Protein AF-A0A174AB07-F1 (afdb_monomer_lite)

pLDDT: mean 71.94, std 14.85, range [32.84, 89.75]

Sequence (82 aa):
MRLDKILNAVIPGMYDTPCKIAIFTNGRKIKVFEKTCFRSLDFNTPVPQNWVRNYNLEKFKSPRAVEALLRKDGLLKEHEHE

Foldseek 3Di:
DAWDDKAWWFDVVPVRFIWIWIWDDPQQDIWIWIQTDGPPPDPPDPDRPRPTPTDPVNVDNDPVSVVVVCVVNRGHDDPPPD

Secondary structure (DSSP, 8-state):
-EEEEEEEEEEGGGTTEEEEEEEEE-SS-EEEEEEE----SSTT-------------TT-SSHHHHHHHHHHTT-S------

Radius of gyration: 13.89 Å; chains: 1; bounding box: 24×31×37 Å

Structure (mmCIF, N/CA/C/O backbone):
data_AF-A0A174AB07-F1
#
_entry.id   AF-A0A174AB07-F1
#
loop_
_atom_site.group_PDB
_atom_site.id
_atom_site.type_symbol
_atom_site.label_atom_id
_atom_site.label_alt_id
_atom_site.label_comp_id
_atom_site.label_asym_id
_atom_site.label_entity_id
_atom_site.label_seq_id
_atom_site.pdbx_PDB_ins_code
_atom_site.Cartn_x
_atom_site.Cartn_y
_atom_site.Cartn_z
_atom_site.occupancy
_atom_site.B_iso_or_equiv
_atom_site.auth_seq_id
_atom_site.auth_comp_id
_atom_site.auth_asym_id
_atom_site.auth_atom_id
_atom_site.pdbx_PDB_model_num
ATOM 1 N N . MET A 1 1 ? -9.358 -8.381 11.841 1.00 80.69 1 MET A N 1
ATOM 2 C CA . MET A 1 1 ? -9.341 -7.133 11.036 1.00 80.69 1 MET A CA 1
ATOM 3 C C . MET A 1 1 ? -10.119 -7.397 9.764 1.00 80.69 1 MET A C 1
ATOM 5 O O . MET A 1 1 ? -10.161 -8.550 9.354 1.00 80.69 1 MET A O 1
ATOM 9 N N . ARG A 1 2 ? -10.756 -6.378 9.188 1.00 87.75 2 ARG A N 1
ATOM 10 C CA . ARG A 1 2 ? -11.526 -6.490 7.943 1.00 87.75 2 ARG A CA 1
ATOM 11 C C . ARG A 1 2 ? -10.757 -5.818 6.812 1.00 87.75 2 ARG A C 1
ATOM 13 O O . ARG A 1 2 ? -10.001 -4.887 7.082 1.00 87.75 2 ARG A O 1
ATOM 20 N N . LEU A 1 3 ? -10.918 -6.324 5.591 1.00 89.12 3 LEU A N 1
ATOM 21 C CA . LEU A 1 3 ? -10.406 -5.657 4.398 1.00 89.12 3 LEU A CA 1
ATOM 22 C C . LEU A 1 3 ? -11.173 -4.343 4.227 1.00 89.12 3 LEU A C 1
ATOM 24 O O . LEU A 1 3 ? -12.400 -4.349 4.228 1.00 89.12 3 LEU A O 1
ATOM 28 N N . ASP A 1 4 ? -10.439 -3.245 4.127 1.00 89.75 4 ASP A N 1
ATOM 29 C CA . ASP A 1 4 ? -10.978 -1.899 3.935 1.00 89.75 4 ASP A CA 1
ATOM 30 C C . ASP A 1 4 ? -10.937 -1.515 2.459 1.00 89.75 4 ASP A C 1
ATOM 32 O O . ASP A 1 4 ? -11.954 -1.146 1.877 1.00 89.75 4 ASP A O 1
ATOM 36 N N . LYS A 1 5 ? -9.767 -1.673 1.826 1.00 89.00 5 LYS A N 1
ATOM 37 C CA . LYS A 1 5 ? -9.571 -1.319 0.420 1.00 89.00 5 LYS A CA 1
ATOM 38 C C . LYS A 1 5 ? -8.441 -2.120 -0.221 1.00 89.00 5 LYS A C 1
ATOM 40 O O . LYS A 1 5 ? -7.488 -2.516 0.451 1.00 89.00 5 LYS A O 1
ATOM 45 N N . ILE A 1 6 ? -8.543 -2.315 -1.534 1.00 87.94 6 ILE A N 1
ATOM 46 C CA . ILE A 1 6 ? -7.442 -2.756 -2.395 1.00 87.94 6 ILE A CA 1
ATOM 47 C C . ILE A 1 6 ? -7.129 -1.624 -3.372 1.00 87.94 6 ILE A C 1
ATOM 49 O O . ILE A 1 6 ? -8.032 -1.088 -4.010 1.00 87.94 6 ILE A O 1
ATOM 53 N N . LEU A 1 7 ? -5.854 -1.275 -3.486 1.00 86.75 7 LEU A N 1
ATOM 54 C CA . LEU A 1 7 ? -5.352 -0.215 -4.348 1.00 86.75 7 LEU A CA 1
ATOM 55 C C . LEU A 1 7 ? -4.474 -0.800 -5.451 1.00 86.75 7 LEU A C 1
ATOM 57 O O . LEU A 1 7 ? -3.734 -1.762 -5.225 1.00 86.75 7 LEU A O 1
ATOM 61 N N . ASN A 1 8 ? -4.553 -0.190 -6.630 1.00 86.06 8 ASN A N 1
ATOM 62 C CA . ASN A 1 8 ? -3.564 -0.368 -7.686 1.00 86.06 8 ASN A CA 1
ATOM 63 C C . ASN A 1 8 ? -2.404 0.579 -7.417 1.00 86.06 8 ASN A C 1
ATOM 65 O O . ASN A 1 8 ? -2.627 1.752 -7.125 1.00 86.06 8 ASN A O 1
ATOM 69 N N . ALA A 1 9 ? -1.190 0.065 -7.510 1.00 84.12 9 ALA A N 1
ATOM 70 C CA . ALA A 1 9 ? 0.020 0.814 -7.243 1.00 84.12 9 ALA A CA 1
ATOM 71 C C . ALA A 1 9 ? 1.136 0.359 -8.191 1.00 84.12 9 ALA A C 1
ATOM 73 O O . ALA A 1 9 ? 0.985 -0.603 -8.950 1.00 84.12 9 ALA A O 1
ATOM 74 N N . VAL A 1 10 ? 2.253 1.067 -8.148 1.00 84.44 10 VAL A N 1
ATOM 75 C CA . VAL A 1 10 ? 3.515 0.693 -8.780 1.00 84.44 10 VAL A CA 1
ATOM 76 C C . VAL A 1 10 ? 4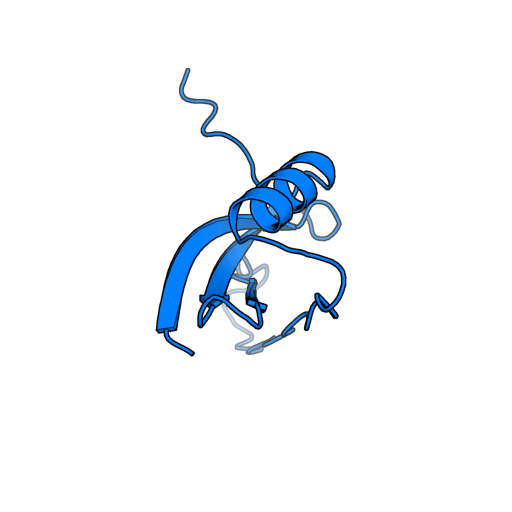.640 0.873 -7.775 1.00 84.44 10 VAL A C 1
ATOM 78 O O . VAL A 1 10 ? 4.493 1.624 -6.816 1.00 84.44 10 VAL A O 1
ATOM 81 N N . ILE A 1 11 ? 5.773 0.214 -7.991 1.00 79.44 11 ILE A N 1
ATOM 82 C CA . ILE A 1 11 ? 6.980 0.433 -7.188 1.00 79.44 11 ILE A CA 1
ATOM 83 C C . ILE A 1 11 ? 7.994 1.208 -8.033 1.00 79.44 11 ILE A C 1
ATOM 85 O O . ILE A 1 11 ? 8.626 0.597 -8.901 1.00 79.44 11 ILE A O 1
ATOM 89 N N . PRO A 1 12 ? 8.206 2.515 -7.772 1.00 78.12 12 PRO A N 1
ATOM 90 C CA . PRO A 1 12 ? 9.110 3.340 -8.579 1.00 78.12 12 PRO A CA 1
ATOM 91 C C . PRO A 1 12 ? 10.538 2.786 -8.640 1.00 78.12 12 PRO A C 1
ATOM 93 O O . PRO A 1 12 ? 11.143 2.701 -9.703 1.00 78.12 12 PRO A O 1
ATOM 96 N N . GLY A 1 13 ? 11.052 2.296 -7.506 1.00 76.44 13 GLY A N 1
ATOM 97 C CA . GLY A 1 13 ? 12.381 1.680 -7.418 1.00 76.44 13 GLY A CA 1
ATOM 98 C C . GLY A 1 13 ? 12.520 0.318 -8.115 1.00 76.44 13 GLY A C 1
ATOM 99 O O . GLY A 1 13 ? 13.581 -0.291 -8.028 1.00 76.44 13 GLY A O 1
ATOM 100 N N . MET A 1 14 ? 11.467 -0.187 -8.766 1.00 73.62 14 MET A N 1
ATOM 101 C CA . MET A 1 14 ? 11.447 -1.467 -9.481 1.00 73.62 14 MET A CA 1
ATOM 102 C C . MET A 1 14 ? 10.837 -1.301 -10.879 1.00 73.62 14 MET A C 1
ATOM 104 O O . MET A 1 14 ? 9.911 -2.027 -11.230 1.00 73.62 14 MET A O 1
ATOM 108 N N . TYR A 1 15 ? 11.319 -0.346 -11.679 1.00 77.19 15 TYR A N 1
ATOM 109 C CA . TYR A 1 15 ? 10.833 -0.106 -13.052 1.00 77.19 15 TYR A CA 1
ATOM 110 C C . TYR A 1 15 ? 9.310 0.086 -13.140 1.00 77.19 15 TYR A C 1
ATOM 112 O O . TYR A 1 15 ? 8.659 -0.463 -14.030 1.00 77.19 15 TYR A O 1
ATOM 120 N N . ASP A 1 16 ? 8.729 0.798 -12.171 1.00 77.19 16 ASP A N 1
ATOM 121 C CA . ASP A 1 16 ? 7.276 0.953 -12.045 1.00 77.19 16 ASP A CA 1
ATOM 122 C C . ASP A 1 16 ? 6.514 -0.386 -12.068 1.00 77.19 16 ASP A C 1
ATOM 124 O O . ASP A 1 16 ? 5.402 -0.483 -12.597 1.00 77.19 16 ASP A O 1
ATOM 128 N N . THR A 1 17 ? 7.107 -1.441 -11.493 1.00 78.06 17 THR A N 1
ATOM 129 C CA . THR A 1 17 ? 6.479 -2.764 -11.408 1.00 78.06 17 THR A CA 1
ATOM 130 C C . THR A 1 17 ? 5.097 -2.617 -10.775 1.00 78.06 17 THR A C 1
ATOM 132 O O . THR A 1 17 ? 5.008 -2.116 -9.649 1.00 78.06 17 THR A O 1
ATOM 135 N N . PRO A 1 18 ? 4.020 -3.051 -11.457 1.00 80.81 18 PRO A N 1
ATOM 136 C CA . PRO A 1 18 ? 2.678 -2.993 -10.901 1.00 80.81 18 PRO A CA 1
ATOM 137 C C . PRO A 1 18 ? 2.595 -3.766 -9.587 1.00 80.81 18 PRO A C 1
ATOM 139 O O . PRO A 1 18 ? 3.175 -4.840 -9.442 1.00 80.81 18 PRO A O 1
ATOM 142 N N . CYS A 1 19 ? 1.833 -3.260 -8.630 1.00 80.19 19 CYS A N 1
ATOM 143 C CA . CYS A 1 19 ? 1.534 -3.964 -7.395 1.00 80.19 19 CYS A CA 1
ATOM 144 C C . CYS A 1 19 ? 0.093 -3.703 -6.941 1.00 80.19 19 CYS A C 1
ATOM 146 O O . CYS A 1 19 ? -0.605 -2.800 -7.412 1.00 80.19 19 CYS A O 1
ATOM 148 N N . LYS A 1 20 ? -0.381 -4.557 -6.038 1.00 84.56 20 LYS A N 1
ATOM 149 C CA . LYS A 1 20 ? -1.658 -4.404 -5.341 1.00 84.56 20 LYS A CA 1
ATOM 150 C C . LYS A 1 20 ? -1.375 -4.159 -3.872 1.00 84.56 20 LYS A C 1
ATOM 152 O O . LYS A 1 20 ? -0.628 -4.919 -3.262 1.00 84.56 20 LYS A O 1
ATOM 157 N N . ILE A 1 21 ? -2.013 -3.150 -3.296 1.00 84.44 21 ILE A N 1
ATOM 158 C CA . ILE A 1 21 ? -1.896 -2.846 -1.870 1.00 84.44 21 ILE A CA 1
ATOM 159 C C . ILE A 1 21 ? -3.244 -3.110 -1.204 1.00 84.44 21 ILE A C 1
ATOM 161 O O . ILE A 1 21 ? -4.238 -2.477 -1.544 1.00 84.44 21 ILE A O 1
ATOM 165 N N . ALA A 1 22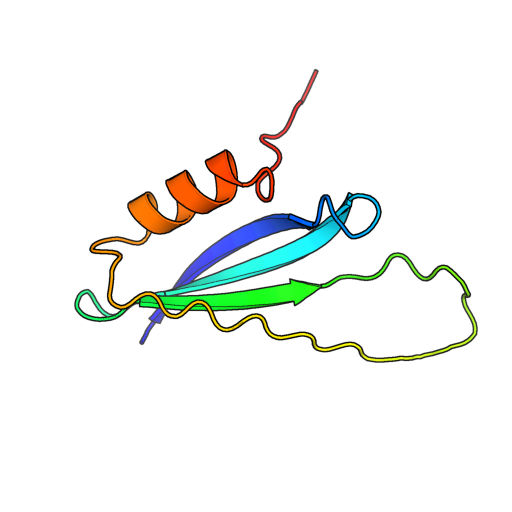 ? -3.290 -4.044 -0.259 1.00 86.25 22 ALA A N 1
ATOM 166 C CA . ALA A 1 22 ? -4.472 -4.358 0.533 1.00 86.25 22 ALA A CA 1
ATOM 167 C C . ALA A 1 22 ? -4.360 -3.733 1.927 1.00 86.25 22 ALA A C 1
ATOM 169 O O . ALA A 1 22 ? -3.415 -4.008 2.668 1.00 86.25 22 ALA A O 1
ATOM 170 N N . ILE A 1 23 ? -5.346 -2.919 2.298 1.00 86.56 23 ILE A N 1
ATOM 171 C CA . ILE A 1 23 ? -5.434 -2.263 3.602 1.00 86.56 23 ILE A CA 1
ATOM 172 C C . ILE A 1 23 ? -6.483 -2.986 4.443 1.00 86.56 23 ILE A C 1
ATOM 174 O O . ILE A 1 23 ? -7.631 -3.135 4.032 1.00 86.56 23 ILE A O 1
ATOM 178 N N . PHE A 1 24 ? -6.100 -3.411 5.642 1.00 85.88 24 PHE A N 1
ATOM 179 C CA . PHE A 1 24 ? -6.976 -4.022 6.632 1.00 85.88 24 PHE A CA 1
ATOM 180 C C . PHE A 1 24 ? -7.056 -3.138 7.868 1.00 85.88 24 PHE A C 1
ATOM 182 O O . PHE A 1 24 ? -6.031 -2.710 8.393 1.00 85.88 24 PHE A O 1
ATOM 189 N N . THR A 1 25 ? -8.255 -2.928 8.404 1.00 84.38 25 THR A N 1
ATOM 190 C CA . THR A 1 25 ? -8.431 -2.225 9.679 1.00 84.38 25 THR A CA 1
ATOM 191 C C . THR A 1 25 ? -9.540 -2.844 10.527 1.00 84.38 25 THR A C 1
ATOM 193 O O . THR A 1 25 ? -10.372 -3.625 10.064 1.00 84.38 25 THR A O 1
ATOM 196 N N . ASN A 1 26 ? -9.513 -2.573 11.828 1.00 84.75 26 ASN A N 1
ATOM 197 C CA . ASN A 1 26 ? -10.630 -2.808 12.749 1.00 84.75 26 ASN A CA 1
ATOM 198 C C . ASN A 1 26 ? -11.018 -1.530 13.519 1.00 84.75 26 ASN A C 1
ATOM 200 O O . ASN A 1 26 ? -11.604 -1.622 14.594 1.00 84.75 26 ASN A O 1
ATOM 204 N N . GLY A 1 27 ? -10.615 -0.358 13.017 1.00 78.00 27 GLY A N 1
ATOM 205 C CA . GLY A 1 27 ? -10.794 0.943 13.670 1.00 78.00 27 GLY A CA 1
ATOM 206 C C . GLY A 1 27 ? -9.751 1.271 14.745 1.00 78.00 27 GLY A C 1
ATOM 207 O O . GLY A 1 27 ? -9.619 2.430 15.114 1.00 78.00 27 GLY A O 1
ATOM 208 N N . ARG A 1 28 ? -8.981 0.283 15.229 1.00 78.88 28 ARG A N 1
ATOM 209 C CA . ARG A 1 28 ? -7.909 0.478 16.228 1.00 78.88 28 ARG A CA 1
ATOM 210 C C .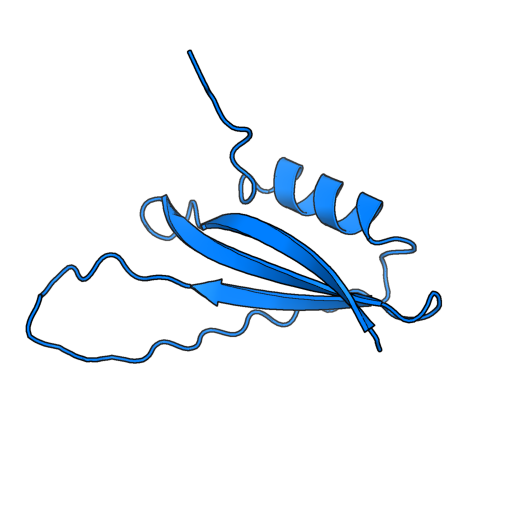 ARG A 1 28 ? -6.514 0.197 15.685 1.00 78.88 28 ARG A C 1
ATOM 212 O O . ARG A 1 28 ? -5.553 0.822 16.111 1.00 78.88 28 ARG A O 1
ATOM 219 N N . LYS A 1 29 ? -6.394 -0.777 14.784 1.00 79.19 29 LYS A N 1
ATOM 220 C CA . LYS A 1 29 ? -5.138 -1.184 14.151 1.00 79.19 29 LYS A CA 1
ATOM 221 C C . LYS A 1 29 ? -5.317 -1.228 12.647 1.00 79.19 29 LYS A C 1
ATOM 223 O O . LYS A 1 29 ? -6.371 -1.651 12.170 1.00 79.19 29 LYS A O 1
ATOM 228 N N . ILE A 1 30 ? -4.265 -0.851 11.932 1.00 83.06 30 ILE A N 1
ATOM 229 C CA . ILE A 1 30 ? -4.193 -0.910 10.476 1.00 83.06 30 ILE A CA 1
ATOM 230 C C . ILE A 1 30 ? -3.057 -1.855 10.093 1.00 83.06 30 ILE A C 1
ATOM 232 O O . ILE A 1 30 ? -1.975 -1.801 10.674 1.00 83.06 30 ILE A O 1
ATOM 236 N N . LYS A 1 31 ? -3.308 -2.728 9.120 1.00 81.50 31 LYS A N 1
ATOM 237 C CA . LYS A 1 31 ? -2.298 -3.555 8.460 1.00 81.50 31 LYS A CA 1
ATOM 238 C C . LYS A 1 31 ? -2.359 -3.315 6.965 1.00 81.50 31 LYS A C 1
ATOM 240 O O . LYS A 1 31 ? -3.448 -3.213 6.410 1.00 81.50 31 LYS A O 1
ATOM 245 N N . VAL A 1 32 ? -1.202 -3.253 6.325 1.00 80.94 32 VAL A N 1
ATOM 246 C CA . VAL A 1 32 ? -1.090 -3.069 4.879 1.00 80.94 32 VAL A CA 1
ATOM 247 C C . VAL A 1 32 ? -0.232 -4.183 4.324 1.00 80.94 32 VAL A C 1
ATOM 249 O O . VAL A 1 32 ? 0.829 -4.473 4.872 1.00 80.94 32 VAL A O 1
ATOM 252 N N . PHE A 1 33 ? -0.712 -4.794 3.251 1.00 78.50 33 PHE A N 1
ATOM 253 C CA . PHE A 1 33 ? -0.014 -5.835 2.520 1.00 78.50 33 PHE A CA 1
ATOM 254 C C . PHE A 1 33 ? 0.193 -5.374 1.088 1.00 78.50 33 PHE A C 1
ATOM 256 O O . PHE A 1 33 ? -0.762 -4.983 0.423 1.00 78.50 33 PHE A O 1
ATOM 263 N N . GLU A 1 34 ? 1.426 -5.451 0.614 1.00 79.69 34 GLU A N 1
ATOM 264 C CA . GLU A 1 34 ? 1.772 -5.234 -0.784 1.00 79.69 34 GLU A CA 1
ATOM 265 C C . GLU A 1 34 ? 1.973 -6.590 -1.465 1.00 79.69 34 GLU A C 1
ATOM 267 O O . GLU A 1 34 ? 2.627 -7.481 -0.920 1.00 79.69 34 GLU A O 1
ATOM 272 N N . LYS A 1 35 ? 1.395 -6.748 -2.654 1.00 78.62 35 LYS A N 1
ATOM 273 C CA . LYS A 1 35 ? 1.658 -7.863 -3.558 1.00 78.62 35 LYS A CA 1
ATOM 274 C C . LYS A 1 35 ? 2.199 -7.306 -4.863 1.00 78.62 35 LYS A C 1
ATOM 276 O O . LYS A 1 35 ? 1.461 -6.672 -5.617 1.00 78.62 35 LYS A O 1
ATOM 281 N N . THR A 1 36 ? 3.470 -7.558 -5.131 1.00 74.25 36 THR A N 1
ATOM 282 C CA . THR A 1 36 ? 4.120 -7.183 -6.385 1.00 74.25 36 THR A CA 1
ATOM 283 C C . THR A 1 36 ? 3.669 -8.091 -7.525 1.00 74.25 36 THR A C 1
ATOM 285 O O . THR A 1 36 ? 3.526 -9.305 -7.378 1.00 74.25 36 THR A O 1
ATOM 288 N N . CYS A 1 37 ? 3.397 -7.489 -8.677 1.00 70.06 37 CYS A N 1
ATOM 289 C CA . CYS A 1 37 ? 3.032 -8.165 -9.911 1.00 70.06 37 CYS A CA 1
ATOM 290 C C . CYS A 1 37 ? 4.154 -7.916 -10.913 1.00 70.06 37 CYS A C 1
ATOM 292 O O . CYS A 1 37 ? 4.100 -6.971 -11.699 1.00 70.06 37 CYS A O 1
ATOM 294 N N . PHE A 1 38 ? 5.192 -8.747 -10.861 1.00 61.59 38 PHE A N 1
ATOM 295 C CA . PHE A 1 38 ? 6.296 -8.646 -11.805 1.00 61.59 38 PHE A CA 1
ATOM 296 C C . PHE A 1 38 ? 5.766 -8.778 -13.230 1.00 61.59 38 PHE A C 1
ATOM 298 O O . PHE A 1 38 ? 5.120 -9.768 -13.581 1.00 61.59 38 PHE A O 1
ATOM 305 N N . ARG A 1 39 ? 6.065 -7.778 -14.064 1.00 57.50 39 ARG A N 1
ATOM 306 C CA . ARG A 1 39 ? 6.075 -7.992 -15.506 1.00 57.50 39 ARG A CA 1
ATOM 307 C C . ARG A 1 39 ? 7.226 -8.956 -15.737 1.00 57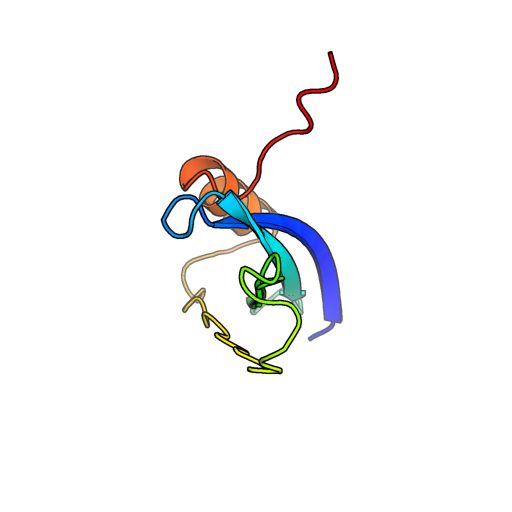.50 39 ARG A C 1
ATOM 309 O O . ARG A 1 39 ? 8.374 -8.583 -15.530 1.00 57.50 39 ARG A O 1
ATOM 316 N N . SER A 1 40 ? 6.899 -10.209 -16.019 1.00 53.72 40 SER A N 1
ATOM 317 C CA . SER A 1 40 ? 7.859 -11.248 -16.373 1.00 53.72 40 SER A CA 1
ATOM 318 C C . SER A 1 40 ? 8.888 -10.684 -17.357 1.00 53.72 40 SER A C 1
ATOM 320 O O . SER A 1 40 ? 8.558 -10.471 -18.520 1.00 53.72 40 SER A O 1
ATOM 322 N N . LEU A 1 41 ? 10.110 -10.408 -16.893 1.00 50.97 41 LEU A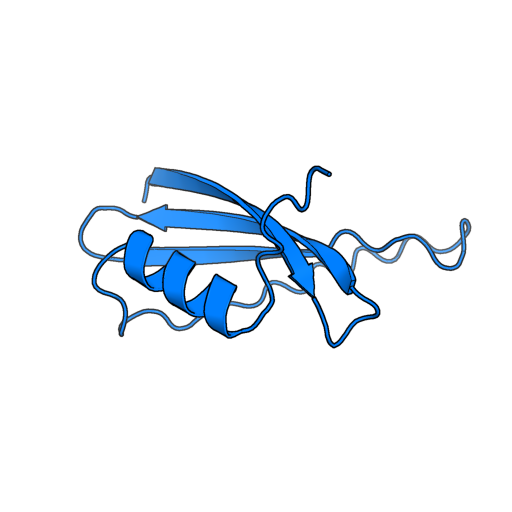 N 1
ATOM 323 C CA . LEU A 1 41 ? 11.229 -10.062 -17.774 1.00 50.97 41 LEU A CA 1
ATOM 324 C C . LEU A 1 41 ? 11.818 -11.310 -18.445 1.00 50.97 41 LEU A C 1
ATOM 326 O O . LEU A 1 41 ? 12.668 -11.180 -19.315 1.00 50.97 41 LEU A O 1
ATOM 330 N N . ASP A 1 42 ? 11.321 -12.501 -18.102 1.00 52.00 42 ASP A N 1
ATOM 331 C CA . ASP A 1 42 ? 11.636 -13.733 -18.810 1.00 52.00 42 ASP A CA 1
ATOM 332 C C . ASP A 1 42 ? 10.498 -14.750 -18.614 1.00 52.00 42 ASP A C 1
ATOM 334 O O . ASP A 1 42 ? 10.256 -15.209 -17.495 1.00 52.00 42 ASP A O 1
ATOM 338 N N . PHE A 1 43 ? 9.763 -15.074 -19.686 1.00 50.44 43 PHE A N 1
ATOM 339 C CA . PHE A 1 43 ? 8.554 -15.926 -19.675 1.00 50.44 43 PHE A CA 1
ATOM 340 C C . PHE A 1 43 ? 8.784 -17.350 -19.121 1.00 50.44 43 PHE A C 1
ATOM 342 O O . PHE A 1 43 ? 7.819 -18.085 -18.919 1.00 50.44 43 PHE A O 1
ATOM 349 N N . ASN A 1 44 ? 10.036 -17.733 -18.848 1.00 53.44 44 ASN A N 1
ATOM 350 C CA . ASN A 1 44 ? 10.435 -19.085 -18.463 1.00 53.44 44 ASN A CA 1
ATOM 351 C C . ASN A 1 44 ? 10.793 -19.280 -16.983 1.00 53.44 44 ASN A C 1
ATOM 353 O O . ASN A 1 44 ? 11.036 -20.419 -16.586 1.00 53.44 44 AS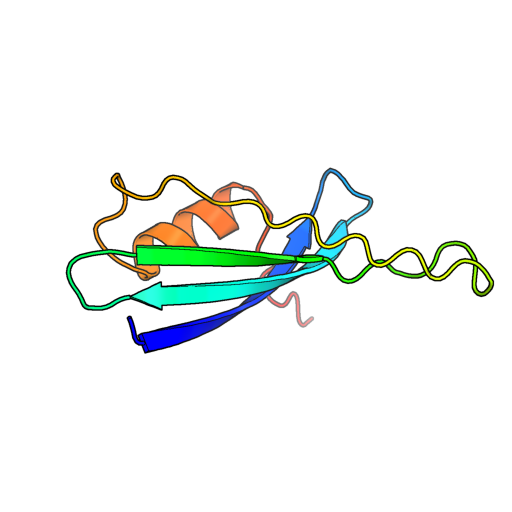N A O 1
ATOM 357 N N . THR A 1 45 ? 10.813 -18.235 -16.146 1.00 52.31 45 THR A N 1
ATOM 358 C CA . THR A 1 45 ? 11.219 -18.407 -14.737 1.00 52.31 45 THR A CA 1
ATOM 359 C C . THR A 1 45 ? 10.076 -18.075 -13.773 1.00 52.31 45 THR A C 1
ATOM 361 O O . THR A 1 45 ? 9.821 -16.900 -13.499 1.00 52.31 45 THR A O 1
ATOM 364 N N . PRO A 1 46 ? 9.382 -19.082 -13.208 1.00 49.56 46 PRO A N 1
ATOM 365 C CA . PRO A 1 46 ? 8.350 -18.859 -12.210 1.00 49.56 46 PRO A CA 1
ATOM 366 C C . PRO A 1 46 ? 9.031 -18.572 -10.873 1.00 49.56 46 PRO A C 1
ATOM 368 O O . PRO A 1 46 ? 9.223 -19.468 -10.055 1.00 49.56 46 PRO A O 1
ATOM 371 N N . VAL A 1 47 ? 9.421 -17.321 -10.635 1.00 52.56 47 VAL A N 1
ATOM 372 C CA . VAL A 1 47 ? 9.849 -16.905 -9.297 1.00 52.56 47 VAL A CA 1
ATOM 373 C C . VAL A 1 47 ? 8.665 -16.221 -8.615 1.00 52.56 47 VAL A C 1
ATOM 375 O O . VAL A 1 47 ? 8.376 -15.061 -8.915 1.00 52.56 47 VAL A O 1
ATOM 378 N N . PRO A 1 48 ? 7.944 -16.896 -7.700 1.00 49.50 48 PRO A N 1
ATOM 379 C CA . PRO A 1 48 ? 6.940 -16.243 -6.876 1.00 49.50 48 PRO A CA 1
ATOM 380 C C . PRO A 1 48 ? 7.652 -15.355 -5.854 1.00 49.50 48 PRO A C 1
ATOM 382 O O . PRO A 1 48 ? 7.921 -15.745 -4.721 1.00 49.50 48 PRO A O 1
ATOM 385 N N . GLN A 1 49 ? 7.991 -14.138 -6.262 1.00 50.28 49 GLN A N 1
ATOM 386 C CA . GLN A 1 49 ? 8.580 -13.147 -5.377 1.00 50.28 49 GLN A CA 1
ATOM 387 C C . GLN A 1 49 ? 7.476 -12.460 -4.566 1.00 50.28 49 GLN A C 1
ATOM 389 O O . GLN A 1 49 ? 7.060 -11.341 -4.849 1.00 50.28 49 GLN A O 1
ATOM 394 N N . ASN A 1 50 ? 6.990 -13.152 -3.535 1.00 49.56 50 ASN A N 1
ATOM 395 C CA . ASN A 1 50 ? 6.099 -12.582 -2.526 1.00 49.56 50 ASN A CA 1
ATOM 396 C C . ASN A 1 50 ? 6.904 -11.689 -1.565 1.00 49.56 50 ASN A C 1
ATOM 398 O O . ASN A 1 50 ? 7.075 -12.024 -0.392 1.00 49.56 50 ASN A O 1
ATOM 402 N N . TRP A 1 51 ? 7.420 -10.555 -2.042 1.00 52.91 51 TRP A N 1
ATOM 403 C CA . TRP A 1 51 ? 7.957 -9.532 -1.145 1.00 52.91 51 TRP A CA 1
ATOM 404 C C . TRP A 1 51 ? 6.788 -8.819 -0.474 1.00 52.91 51 TRP A C 1
ATOM 406 O O . TRP A 1 51 ? 6.228 -7.863 -0.998 1.00 52.91 51 TRP A O 1
ATOM 416 N N . VAL A 1 52 ? 6.393 -9.312 0.697 1.00 53.09 52 VAL A N 1
ATOM 417 C CA . VAL A 1 52 ? 5.408 -8.643 1.545 1.00 53.09 52 VAL A CA 1
ATOM 418 C C . VAL A 1 52 ? 6.138 -7.560 2.332 1.00 53.09 52 VAL A C 1
ATOM 420 O O . VAL A 1 52 ? 6.742 -7.835 3.372 1.00 53.09 52 VAL A O 1
ATOM 423 N N . ARG A 1 53 ? 6.099 -6.310 1.861 1.00 57.62 53 ARG A N 1
ATOM 424 C CA . ARG A 1 53 ? 6.480 -5.177 2.713 1.00 57.62 53 ARG A CA 1
ATOM 425 C C . ARG A 1 53 ? 5.429 -5.019 3.809 1.00 57.62 53 ARG A C 1
ATOM 427 O O . ARG A 1 53 ? 4.315 -4.563 3.567 1.00 57.62 53 ARG A O 1
ATOM 434 N N . ASN A 1 54 ? 5.789 -5.417 5.028 1.00 56.38 54 ASN A N 1
ATOM 435 C CA . ASN A 1 54 ? 5.000 -5.130 6.219 1.00 56.38 54 ASN A CA 1
ATOM 436 C C . ASN A 1 54 ? 5.309 -3.707 6.671 1.00 56.38 54 ASN A C 1
ATOM 438 O O . ASN A 1 54 ? 6.346 -3.445 7.282 1.00 56.38 54 ASN A O 1
ATOM 442 N N . TYR A 1 55 ? 4.407 -2.778 6.384 1.00 61.47 55 TYR A N 1
ATOM 443 C CA . TYR A 1 55 ? 4.522 -1.443 6.946 1.00 61.47 55 TYR A CA 1
ATOM 444 C C . TYR A 1 55 ? 4.246 -1.507 8.453 1.00 61.47 55 TYR A C 1
ATOM 446 O O . TYR A 1 55 ? 3.213 -2.023 8.890 1.00 61.47 55 TYR A O 1
ATOM 454 N N . ASN A 1 56 ? 5.161 -0.967 9.260 1.00 57.72 56 ASN A N 1
ATOM 455 C CA . ASN A 1 56 ? 4.956 -0.859 10.700 1.00 57.72 56 ASN A CA 1
ATOM 456 C C . ASN A 1 56 ? 4.116 0.397 10.991 1.00 57.72 56 ASN A C 1
ATOM 458 O O . ASN A 1 56 ? 4.633 1.505 11.144 1.00 57.72 56 ASN A O 1
ATOM 462 N N . LEU A 1 57 ? 2.792 0.227 10.941 1.00 61.88 57 LEU A N 1
ATOM 463 C CA . LEU A 1 57 ? 1.821 1.321 10.828 1.00 61.88 57 LEU A CA 1
ATOM 464 C C . LEU A 1 57 ? 1.195 1.760 12.153 1.00 61.88 57 LEU A C 1
ATOM 466 O O . LEU A 1 57 ? 0.173 2.443 12.130 1.00 61.88 57 LEU A O 1
ATOM 470 N N . GLU A 1 58 ? 1.794 1.452 13.306 1.00 57.75 58 GLU A N 1
ATOM 471 C CA . GLU A 1 58 ? 1.293 1.946 14.606 1.00 57.75 58 GLU A CA 1
ATOM 472 C C . GLU A 1 58 ? 1.215 3.488 14.682 1.00 57.75 58 GLU A C 1
ATOM 474 O O . GLU A 1 58 ? 0.567 4.049 15.560 1.00 57.75 58 GLU A O 1
ATOM 479 N N . LYS A 1 59 ? 1.820 4.181 13.710 1.00 65.00 59 LYS A N 1
ATOM 480 C CA . LYS A 1 59 ? 1.805 5.638 13.540 1.00 65.00 59 LYS A CA 1
ATOM 481 C C . LYS A 1 59 ? 0.547 6.178 12.837 1.00 65.00 59 LYS A C 1
ATOM 483 O O . LYS A 1 59 ? 0.265 7.370 12.943 1.00 65.00 59 LYS A O 1
ATOM 488 N N . PHE A 1 60 ? -0.201 5.353 12.098 1.00 70.50 60 PHE A N 1
ATOM 489 C CA . PHE A 1 60 ? -1.302 5.821 11.245 1.00 70.50 60 PHE A CA 1
ATOM 490 C C . PHE A 1 60 ? -2.655 5.639 11.927 1.00 70.50 60 PHE A C 1
ATOM 492 O O . PHE A 1 60 ? -3.061 4.531 12.268 1.00 70.50 60 PHE A O 1
ATOM 499 N N . LYS A 1 61 ? -3.381 6.750 12.090 1.00 72.12 61 LYS A N 1
ATOM 500 C CA . LYS A 1 61 ? -4.689 6.776 12.762 1.00 72.12 61 LYS A CA 1
ATOM 501 C C . LYS A 1 61 ? -5.856 6.352 11.860 1.00 72.12 61 LYS A C 1
ATOM 503 O O . LYS A 1 61 ? -6.931 6.061 12.371 1.00 72.12 61 LYS A O 1
ATOM 508 N N . SER A 1 62 ? -5.681 6.336 10.534 1.00 82.38 62 SER A N 1
ATOM 509 C CA . SER A 1 62 ? -6.748 5.993 9.584 1.00 82.38 62 SER A CA 1
ATOM 510 C C . SER A 1 62 ? -6.214 5.437 8.253 1.00 82.38 62 SER A C 1
ATOM 512 O O . SER A 1 62 ? -5.095 5.778 7.859 1.00 82.38 62 SER A O 1
ATOM 514 N N . PRO A 1 63 ? -7.007 4.627 7.520 1.00 82.25 63 PRO A N 1
ATOM 515 C CA . PRO A 1 63 ? -6.663 4.172 6.168 1.00 82.25 63 PRO A CA 1
ATOM 516 C C . PRO A 1 63 ? -6.358 5.324 5.202 1.00 82.25 63 PRO A C 1
ATOM 518 O O . PRO A 1 63 ? -5.428 5.246 4.408 1.00 82.25 63 PRO A O 1
ATOM 521 N N . ARG A 1 64 ? -7.066 6.454 5.332 1.00 85.44 64 ARG A N 1
ATOM 522 C CA . ARG A 1 64 ? -6.833 7.652 4.509 1.00 85.44 64 ARG A CA 1
ATOM 523 C C . ARG A 1 64 ? -5.432 8.245 4.702 1.00 85.44 64 ARG A C 1
ATOM 525 O O . ARG A 1 64 ? -4.842 8.732 3.744 1.00 85.44 64 ARG A O 1
ATOM 532 N N . ALA A 1 65 ? -4.888 8.190 5.919 1.00 85.50 65 ALA A N 1
ATOM 533 C CA . ALA A 1 65 ? -3.522 8.640 6.184 1.00 85.50 65 ALA A CA 1
ATOM 534 C C . ALA A 1 65 ? -2.478 7.718 5.530 1.00 85.50 65 ALA A C 1
ATOM 536 O O . ALA A 1 65 ? -1.446 8.196 5.066 1.00 85.50 65 ALA A O 1
ATOM 537 N N . VAL A 1 66 ? -2.770 6.416 5.450 1.00 84.25 66 VAL A N 1
ATOM 538 C CA . VAL A 1 66 ? -1.950 5.456 4.701 1.00 84.25 66 VAL A CA 1
ATOM 539 C C . VAL A 1 66 ? -1.976 5.792 3.211 1.00 84.25 66 VAL A C 1
ATOM 541 O O . VAL A 1 66 ? -0.920 5.905 2.604 1.00 84.25 66 VAL A O 1
ATOM 544 N N . GLU A 1 67 ? -3.151 6.028 2.624 1.00 86.06 67 GLU A N 1
ATOM 545 C CA . GLU A 1 67 ? -3.250 6.417 1.210 1.00 86.06 67 GLU A CA 1
ATOM 546 C C . GLU A 1 67 ? -2.471 7.701 0.889 1.00 86.06 67 GLU A C 1
ATOM 548 O O . GLU A 1 67 ? -1.825 7.785 -0.151 1.00 86.06 67 GLU A O 1
ATOM 553 N N . ALA A 1 68 ? -2.519 8.704 1.771 1.00 86.56 68 ALA A N 1
ATOM 554 C CA . ALA A 1 68 ? -1.776 9.950 1.589 1.00 86.56 68 ALA A CA 1
ATOM 555 C C . ALA A 1 68 ? -0.254 9.726 1.588 1.00 86.56 68 ALA A C 1
ATOM 557 O O . ALA A 1 68 ? 0.446 10.317 0.767 1.00 86.56 68 ALA A O 1
ATOM 558 N N . LEU A 1 69 ? 0.252 8.846 2.461 1.00 85.69 69 LEU A N 1
ATOM 559 C CA . LEU A 1 69 ? 1.657 8.437 2.430 1.00 85.69 69 LEU A CA 1
ATOM 560 C C . LEU A 1 69 ? 1.990 7.727 1.115 1.00 85.69 69 LEU A C 1
ATOM 562 O O . LEU A 1 69 ? 2.955 8.094 0.460 1.00 85.69 69 LEU A O 1
ATOM 566 N N . LEU A 1 70 ? 1.183 6.743 0.713 1.00 83.62 70 LEU A N 1
ATOM 567 C CA . LEU A 1 70 ? 1.441 5.967 -0.501 1.00 83.62 70 LEU A CA 1
ATOM 568 C C . LEU A 1 70 ? 1.447 6.849 -1.763 1.00 83.62 70 LEU A C 1
ATOM 570 O O . LEU A 1 70 ? 2.240 6.607 -2.668 1.00 83.62 70 LEU A O 1
ATOM 574 N N . ARG A 1 71 ? 0.608 7.894 -1.817 1.00 85.31 71 ARG A N 1
ATOM 575 C CA . ARG A 1 71 ? 0.680 8.926 -2.867 1.00 85.31 71 ARG A CA 1
ATOM 576 C C . ARG A 1 71 ? 1.980 9.723 -2.791 1.00 85.31 71 ARG A C 1
ATOM 578 O O . ARG A 1 71 ? 2.647 9.886 -3.804 1.00 85.31 71 ARG A O 1
ATOM 585 N N . LYS A 1 72 ? 2.356 10.196 -1.597 1.00 84.81 72 LYS A N 1
ATOM 586 C CA . LYS A 1 72 ? 3.595 10.962 -1.382 1.00 84.81 72 LYS A CA 1
ATOM 587 C C . LYS A 1 72 ? 4.843 10.173 -1.793 1.00 84.81 72 LYS A C 1
ATOM 589 O O . LYS A 1 72 ? 5.766 10.755 -2.349 1.00 84.81 72 LYS A O 1
ATOM 594 N N . ASP A 1 73 ? 4.847 8.868 -1.547 1.00 79.75 73 ASP A N 1
ATOM 595 C CA . ASP A 1 73 ? 5.945 7.964 -1.900 1.00 79.75 73 ASP A CA 1
ATOM 596 C C . ASP A 1 73 ? 5.938 7.570 -3.394 1.00 79.75 73 ASP A C 1
ATOM 598 O O . ASP A 1 73 ? 6.784 6.791 -3.832 1.00 79.75 73 ASP A O 1
ATOM 602 N N . GLY A 1 74 ? 4.982 8.076 -4.184 1.00 80.06 74 GLY A N 1
ATOM 603 C CA . GLY A 1 74 ? 4.851 7.782 -5.614 1.00 80.06 74 GLY A CA 1
ATOM 604 C C . GLY A 1 74 ? 4.367 6.362 -5.923 1.00 80.06 74 GLY A C 1
ATOM 605 O O . GLY A 1 74 ? 4.441 5.927 -7.069 1.00 80.06 74 GLY A O 1
ATOM 606 N N . LEU A 1 75 ? 3.880 5.625 -4.917 1.00 80.25 75 LEU A N 1
ATOM 607 C CA . LEU A 1 75 ? 3.398 4.248 -5.077 1.00 80.25 75 LEU A CA 1
ATOM 608 C C . LEU A 1 75 ? 2.016 4.215 -5.737 1.00 80.25 75 LEU A C 1
ATOM 610 O O . LEU A 1 75 ? 1.719 3.333 -6.537 1.00 80.25 75 LEU A O 1
ATOM 614 N N . LEU A 1 76 ? 1.153 5.175 -5.409 1.00 75.69 76 LEU A N 1
ATOM 615 C CA . LEU A 1 76 ? -0.145 5.328 -6.061 1.00 75.69 76 LEU A CA 1
ATOM 616 C C . LEU A 1 76 ? 0.010 6.286 -7.238 1.00 75.69 76 LEU A C 1
ATOM 618 O O . LEU A 1 76 ? 0.066 7.496 -7.036 1.00 75.69 76 LEU A O 1
ATOM 622 N N . LYS A 1 77 ? 0.047 5.746 -8.459 1.00 65.25 77 LYS A N 1
ATOM 623 C CA . LYS A 1 77 ? -0.206 6.557 -9.649 1.00 65.25 77 LYS A CA 1
ATOM 624 C C . LYS A 1 77 ? -1.698 6.858 -9.675 1.00 65.25 77 LYS A C 1
ATOM 626 O O . LYS A 1 77 ? -2.520 5.940 -9.730 1.00 65.25 77 LYS A O 1
ATOM 631 N N . GLU A 1 78 ? -2.050 8.133 -9.548 1.00 55.16 78 GLU A N 1
ATOM 632 C CA . GLU A 1 78 ? -3.395 8.572 -9.903 1.00 55.16 78 GLU A CA 1
ATOM 633 C C . GLU A 1 78 ? -3.604 8.178 -11.366 1.00 55.16 78 GLU A C 1
ATOM 635 O O . GLU A 1 78 ? -2.651 8.178 -12.144 1.00 55.16 78 GLU A O 1
ATOM 640 N N . HIS A 1 79 ? -4.800 7.705 -11.713 1.00 44.03 79 HIS A N 1
ATOM 641 C CA . HIS A 1 79 ? -5.115 7.427 -13.105 1.00 44.03 79 HIS A CA 1
ATOM 642 C C . HIS A 1 79 ? -4.925 8.737 -13.882 1.00 44.03 79 HIS A C 1
ATOM 644 O O . HIS A 1 79 ? -5.832 9.564 -13.904 1.00 44.03 79 HIS A O 1
ATOM 650 N N . GLU A 1 80 ? -3.758 8.928 -14.499 1.00 40.34 80 GLU A N 1
ATOM 651 C CA . GLU A 1 80 ? -3.570 9.820 -15.637 1.00 40.34 80 GLU A CA 1
ATOM 652 C C . GLU A 1 80 ? -4.363 9.187 -16.784 1.00 40.34 80 GLU A C 1
ATOM 654 O O . GLU A 1 80 ? -3.843 8.471 -17.635 1.00 40.34 80 GLU A O 1
ATOM 659 N N . HIS A 1 81 ? -5.685 9.316 -16.697 1.00 37.62 81 HIS A N 1
ATOM 660 C CA . HIS A 1 81 ? -6.552 9.242 -17.850 1.00 37.62 81 HIS A CA 1
ATOM 661 C C . HIS A 1 81 ? -6.577 10.644 -18.448 1.00 37.62 81 HIS A C 1
ATOM 663 O O . HIS A 1 81 ? -7.395 11.468 -18.046 1.00 37.62 81 HIS A O 1
ATOM 669 N N . GLU A 1 82 ? -5.673 10.876 -19.392 1.00 32.84 82 GLU A N 1
ATOM 670 C CA . GLU A 1 82 ? -5.934 11.680 -20.587 1.00 32.84 82 GLU A CA 1
ATOM 671 C C . GLU A 1 82 ? -5.531 10.863 -21.816 1.00 32.84 82 GLU A C 1
ATOM 673 O O . GLU A 1 82 ? -4.440 10.247 -21.789 1.00 32.84 82 GLU A O 1
#

Organism: Flavonifractor plautii (NCBI:txid292800)